Protein AF-A0A7K2LYE5-F1 (afdb_monomer)

Mean predicted aligned error: 11.01 Å

Secondary structure (DSSP, 8-state):
-HHHHHHHTTTHHHHHHHTTT-SSHHHHHHHHHHHHHHHTTHHHHHHHHHHHHH-TT---PPPPTT----EEEETTTEEEETT---S---

pLDDT: mean 79.72, std 12.43, range [52.72, 96.94]

Structure (mmCIF, N/CA/C/O backbone):
data_AF-A0A7K2LYE5-F1
#
_entry.id   AF-A0A7K2LYE5-F1
#
loop_
_atom_site.group_PDB
_atom_site.id
_atom_site.type_symbol
_atom_site.label_atom_id
_atom_site.label_alt_id
_atom_site.label_comp_id
_atom_site.label_asym_id
_atom_site.label_entity_id
_atom_site.label_seq_id
_atom_site.pdbx_PDB_ins_code
_atom_site.Cartn_x
_atom_site.Cartn_y
_atom_site.Cartn_z
_atom_site.occupancy
_atom_site.B_iso_or_equiv
_atom_site.auth_seq_id
_atom_site.auth_comp_id
_atom_site.auth_asym_id
_atom_site.auth_atom_id
_atom_site.pdbx_PDB_model_num
ATOM 1 N N . TYR A 1 1 ? 2.821 8.580 -6.348 1.00 65.31 1 TYR A N 1
ATOM 2 C CA . TYR A 1 1 ? 1.423 8.158 -6.123 1.00 65.31 1 TYR A CA 1
ATOM 3 C C . TYR A 1 1 ? 1.030 7.074 -7.116 1.00 65.31 1 TYR A C 1
ATOM 5 O O . TYR A 1 1 ? 0.397 6.109 -6.714 1.00 65.31 1 TYR A O 1
ATOM 13 N N . ASP A 1 2 ? 1.531 7.168 -8.343 1.00 81.12 2 ASP A N 1
ATOM 14 C CA . ASP A 1 2 ? 1.167 6.362 -9.514 1.00 81.12 2 ASP A CA 1
ATOM 15 C C . ASP A 1 2 ? 1.298 4.848 -9.295 1.00 81.12 2 ASP A C 1
ATOM 17 O O . ASP A 1 2 ? 0.348 4.103 -9.499 1.00 81.12 2 ASP A O 1
ATOM 21 N N . ILE A 1 3 ? 2.436 4.384 -8.770 1.00 81.56 3 ILE A N 1
ATOM 22 C CA . ILE A 1 3 ? 2.641 2.952 -8.493 1.00 81.56 3 ILE A CA 1
ATOM 23 C C . ILE A 1 3 ? 1.756 2.450 -7.348 1.00 81.56 3 ILE A C 1
ATOM 25 O O . ILE A 1 3 ? 1.270 1.327 -7.386 1.00 81.56 3 ILE A O 1
ATOM 29 N N . ALA A 1 4 ? 1.530 3.268 -6.316 1.00 83.62 4 ALA A N 1
ATOM 30 C CA . ALA A 1 4 ? 0.724 2.848 -5.173 1.00 83.62 4 ALA A CA 1
ATOM 31 C C . ALA A 1 4 ? -0.744 2.638 -5.569 1.00 83.62 4 ALA A C 1
ATOM 33 O O . ALA A 1 4 ? -1.401 1.755 -5.019 1.00 83.62 4 ALA A O 1
ATOM 34 N N . ASP A 1 5 ? -1.245 3.421 -6.526 1.00 88.12 5 ASP A N 1
ATOM 35 C CA . ASP 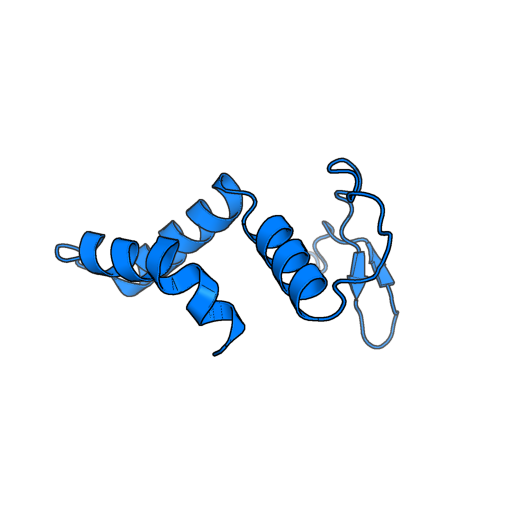A 1 5 ? -2.627 3.338 -7.000 1.00 88.12 5 ASP A CA 1
ATOM 36 C C . ASP A 1 5 ? -2.947 1.991 -7.658 1.00 88.12 5 ASP A C 1
ATOM 38 O O . ASP A 1 5 ? -4.072 1.516 -7.512 1.00 88.12 5 ASP A O 1
ATOM 42 N N . LEU A 1 6 ? -1.950 1.317 -8.246 1.00 86.06 6 LEU A N 1
ATOM 43 C CA . LEU A 1 6 ? -2.095 -0.035 -8.799 1.00 86.06 6 LEU A CA 1
ATOM 44 C C . LEU A 1 6 ? -2.518 -1.071 -7.741 1.00 86.06 6 LEU A C 1
ATOM 46 O O . LEU A 1 6 ? -3.199 -2.036 -8.068 1.00 86.06 6 LEU A O 1
ATOM 50 N N . TYR A 1 7 ? -2.162 -0.860 -6.468 1.00 86.38 7 TYR A N 1
ATOM 51 C CA . TYR A 1 7 ? -2.379 -1.843 -5.394 1.00 86.38 7 TYR A CA 1
ATOM 52 C C . TYR A 1 7 ? -3.370 -1.385 -4.324 1.00 86.38 7 TYR A C 1
ATOM 54 O O . TYR A 1 7 ? -3.778 -2.180 -3.475 1.00 86.38 7 TYR A O 1
ATOM 62 N N . LYS A 1 8 ? -3.772 -0.108 -4.318 1.00 88.81 8 LYS A N 1
ATOM 63 C CA . LYS A 1 8 ? -4.651 0.450 -3.273 1.00 88.81 8 LYS A CA 1
ATOM 64 C C . LYS A 1 8 ? -5.969 -0.307 -3.143 1.00 88.81 8 LYS A C 1
ATOM 66 O O . LYS A 1 8 ? -6.411 -0.539 -2.019 1.00 88.81 8 LYS A O 1
ATOM 71 N N . ALA A 1 9 ? -6.581 -0.675 -4.268 1.00 91.31 9 ALA A N 1
ATOM 72 C CA . ALA A 1 9 ? -7.852 -1.393 -4.290 1.00 91.31 9 ALA A CA 1
ATOM 73 C C . ALA A 1 9 ? -7.734 -2.820 -3.735 1.00 91.31 9 ALA A C 1
ATOM 75 O O . ALA A 1 9 ? -8.646 -3.280 -3.054 1.00 91.31 9 ALA A O 1
ATOM 76 N N . GLU A 1 10 ? -6.604 -3.490 -3.972 1.00 86.62 10 GLU A N 1
ATOM 77 C CA . GLU A 1 10 ? -6.361 -4.857 -3.496 1.00 86.62 10 GLU A CA 1
ATOM 78 C C . GLU A 1 10 ? -5.924 -4.895 -2.023 1.00 86.62 10 GLU A C 1
ATOM 80 O O . GLU A 1 10 ? -6.228 -5.854 -1.316 1.00 86.62 10 GLU A O 1
ATOM 85 N N . LEU A 1 11 ? -5.226 -3.861 -1.537 1.00 86.56 11 LEU A N 1
ATOM 86 C CA . LEU A 1 11 ? -4.581 -3.885 -0.220 1.00 86.56 11 LEU A CA 1
ATOM 87 C C . LEU A 1 11 ? -5.125 -2.835 0.742 1.00 86.56 11 LEU A C 1
ATOM 89 O O . LEU A 1 11 ? -5.745 -3.151 1.758 1.00 86.56 11 LEU A O 1
ATOM 93 N N . THR A 1 12 ? -4.829 -1.568 0.469 1.00 89.88 12 THR A N 1
ATOM 94 C CA . THR A 1 12 ? -4.911 -0.511 1.478 1.00 89.88 12 THR A CA 1
ATOM 95 C C . THR A 1 12 ? -6.350 -0.093 1.755 1.00 89.88 12 THR A C 1
ATOM 97 O O . THR A 1 12 ? -6.681 0.214 2.898 1.00 89.88 12 THR A O 1
ATOM 100 N N . ILE A 1 13 ? -7.214 -0.112 0.735 1.00 92.81 13 ILE A N 1
ATOM 101 C CA . ILE A 1 13 ? -8.635 0.225 0.867 1.00 92.81 13 ILE A CA 1
ATOM 102 C C . ILE A 1 13 ? -9.370 -0.838 1.705 1.00 92.81 13 ILE A C 1
ATOM 104 O O . ILE A 1 13 ? -9.928 -0.461 2.738 1.00 92.81 13 ILE A O 1
ATOM 108 N N . PRO A 1 14 ? -9.335 -2.147 1.368 1.00 93.31 14 PRO A N 1
ATOM 109 C CA . PRO A 1 14 ? -9.946 -3.178 2.210 1.00 93.31 14 PRO A CA 1
ATOM 110 C C . PRO A 1 14 ? -9.407 -3.168 3.644 1.00 93.31 14 PRO A C 1
ATOM 112 O O . PRO A 1 14 ? -10.184 -3.247 4.597 1.00 93.31 14 PRO A O 1
ATOM 115 N N . LEU A 1 15 ? -8.088 -3.001 3.810 1.00 92.75 15 LEU A N 1
ATOM 116 C CA . LEU A 1 15 ? -7.461 -2.933 5.128 1.00 92.75 15 LEU A CA 1
ATOM 117 C C . LEU A 1 15 ? -8.023 -1.776 5.964 1.00 92.75 15 LEU A C 1
ATOM 119 O O . LEU A 1 15 ? -8.385 -1.987 7.119 1.00 92.75 15 LEU A O 1
ATOM 123 N N . ALA A 1 16 ? -8.150 -0.577 5.392 1.00 94.38 16 ALA A N 1
ATOM 124 C CA . ALA A 1 16 ? -8.690 0.578 6.106 1.00 94.38 16 ALA A CA 1
ATOM 125 C C . ALA A 1 16 ? -10.126 0.336 6.603 1.00 94.38 16 ALA A C 1
ATOM 127 O O . ALA A 1 16 ? -10.422 0.601 7.767 1.00 94.38 16 ALA A O 1
ATOM 128 N N . PHE A 1 17 ? -11.001 -0.229 5.763 1.00 96.00 17 PHE A N 1
ATOM 129 C CA . PHE A 1 17 ? -12.378 -0.542 6.164 1.00 96.00 17 PHE A CA 1
ATOM 130 C C . PHE A 1 17 ? -12.457 -1.679 7.191 1.00 96.00 17 PHE A C 1
ATOM 132 O O . PHE A 1 17 ? -13.317 -1.652 8.076 1.00 96.00 17 PHE A O 1
ATOM 139 N N . SER A 1 18 ? -11.545 -2.653 7.128 1.00 95.25 18 SER A N 1
ATOM 140 C CA . SER A 1 18 ? -11.497 -3.751 8.104 1.00 95.25 18 SER A CA 1
ATOM 141 C C . SER A 1 18 ? -11.195 -3.272 9.533 1.00 95.25 18 SER A C 1
ATOM 143 O O . SER A 1 18 ? -11.611 -3.908 10.497 1.00 95.25 18 SER A O 1
ATOM 145 N N . LEU A 1 19 ? -10.537 -2.117 9.676 1.00 96.25 19 LEU A N 1
ATOM 146 C CA . LEU A 1 19 ? -10.116 -1.544 10.958 1.00 96.25 19 LEU A CA 1
ATOM 147 C C . LEU A 1 19 ? -11.141 -0.585 11.583 1.00 96.25 19 LEU A C 1
ATOM 149 O O . LEU A 1 19 ? -10.805 0.134 12.520 1.00 96.25 19 LEU A O 1
ATOM 153 N N . ASN A 1 20 ? -12.390 -0.571 11.108 1.00 95.75 20 ASN A N 1
ATOM 154 C CA . ASN A 1 20 ? -13.428 0.360 11.577 1.00 95.75 20 ASN A CA 1
ATOM 155 C C . ASN A 1 20 ? -13.689 0.320 13.100 1.00 95.75 20 ASN A C 1
ATOM 157 O O . ASN A 1 20 ? -14.060 1.338 13.676 1.00 95.75 20 ASN A O 1
ATOM 161 N N . ALA A 1 21 ? -13.475 -0.830 13.746 1.00 95.88 21 ALA A N 1
ATOM 162 C CA . ALA A 1 21 ? -13.675 -1.021 15.185 1.00 95.88 21 ALA A CA 1
ATOM 163 C C . ALA A 1 21 ? -12.373 -0.924 16.006 1.00 95.88 21 ALA A C 1
ATOM 165 O O . ALA A 1 21 ? -12.389 -1.129 17.220 1.00 95.88 21 ALA A O 1
ATOM 166 N N . SER A 1 22 ? -11.236 -0.656 15.356 1.00 96.31 22 SER A N 1
ATOM 167 C CA . SER A 1 22 ? -9.932 -0.598 16.015 1.00 96.31 22 SER A CA 1
ATOM 168 C C . SER A 1 22 ? -9.821 0.631 16.916 1.00 96.31 22 SER A C 1
ATOM 170 O O . SER A 1 22 ? -10.183 1.742 16.531 1.00 96.31 22 SER A O 1
ATOM 172 N N . THR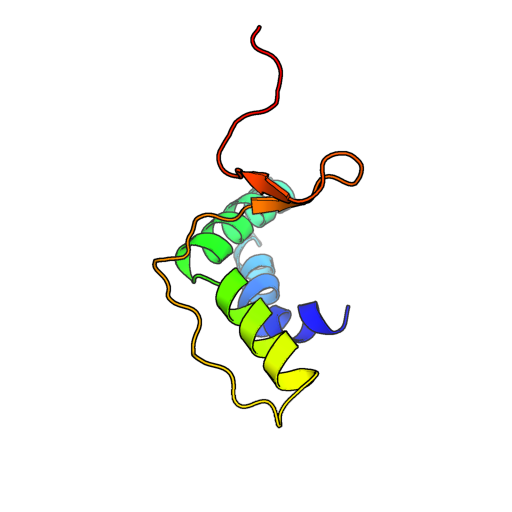 A 1 23 ? -9.250 0.451 18.107 1.00 96.94 23 THR A N 1
ATOM 173 C CA . THR A 1 23 ? -8.898 1.554 19.017 1.00 96.94 23 THR A CA 1
ATOM 174 C C . THR A 1 23 ? -7.536 2.171 18.687 1.00 96.94 23 THR A C 1
ATOM 176 O O . THR A 1 23 ? -7.212 3.245 19.192 1.00 96.94 23 THR A O 1
ATOM 179 N N . ASN A 1 24 ? -6.740 1.522 17.827 1.00 96.69 24 ASN A N 1
ATOM 180 C CA . ASN A 1 24 ? -5.464 2.032 17.325 1.00 96.69 24 ASN A CA 1
ATOM 181 C C . ASN A 1 24 ? -5.263 1.665 15.836 1.00 96.69 24 ASN A C 1
ATOM 183 O O . ASN A 1 24 ? -4.357 0.891 15.488 1.00 96.69 24 ASN A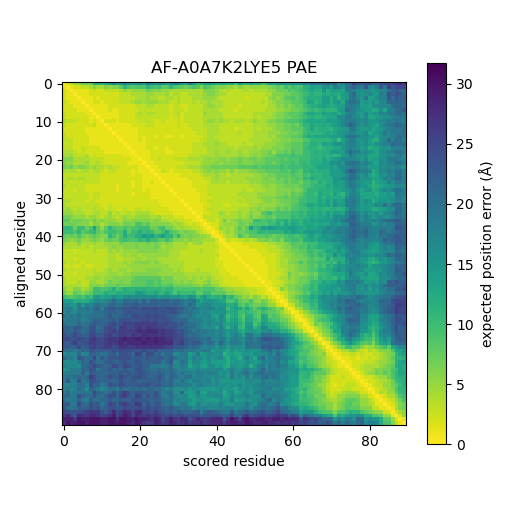 O 1
ATOM 187 N N . PRO A 1 25 ? -6.102 2.220 14.941 1.00 94.38 25 PRO A N 1
ATOM 188 C CA . PRO A 1 25 ? -6.162 1.809 13.541 1.00 94.38 25 PRO A CA 1
ATOM 189 C C . PRO A 1 25 ? -4.858 2.079 12.787 1.00 94.38 25 PRO A C 1
ATOM 191 O O . PRO A 1 25 ? -4.489 1.302 11.914 1.00 94.38 25 PRO A O 1
ATOM 194 N N . GLU A 1 26 ? -4.108 3.130 13.130 1.00 94.3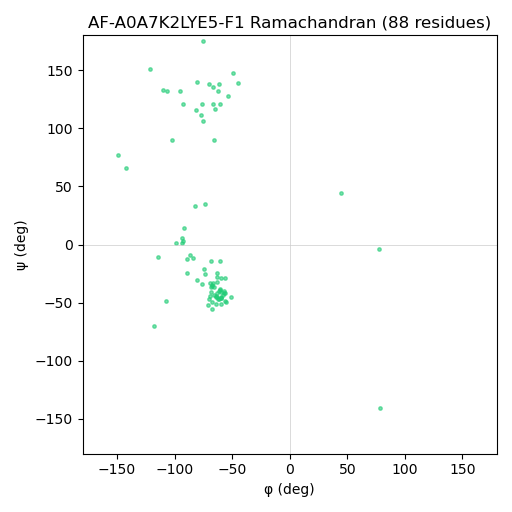8 26 GLU A N 1
ATOM 195 C CA . GLU A 1 26 ? -2.846 3.430 12.447 1.00 94.38 26 GLU A CA 1
ATOM 196 C C . GLU A 1 26 ? -1.775 2.364 12.728 1.00 94.38 26 GLU A C 1
ATOM 198 O O . GLU A 1 26 ? -1.145 1.835 11.804 1.00 94.38 26 GLU A O 1
ATOM 203 N N . ALA A 1 27 ? -1.560 2.021 14.002 1.00 95.94 27 ALA A N 1
ATOM 204 C CA . ALA A 1 27 ? -0.549 1.038 14.377 1.00 95.94 27 ALA A CA 1
ATOM 205 C C . ALA A 1 27 ? -0.912 -0.371 13.884 1.00 95.94 27 ALA A C 1
ATOM 207 O O . ALA A 1 27 ? -0.029 -1.150 13.509 1.00 95.94 27 ALA A O 1
ATOM 208 N N . GLU A 1 28 ? -2.201 -0.712 13.891 1.00 95.62 28 GLU A N 1
ATOM 209 C CA . GLU A 1 28 ? -2.702 -1.975 13.348 1.00 95.62 28 GLU A CA 1
ATOM 210 C C . GLU A 1 28 ? -2.592 -2.022 11.826 1.00 95.62 28 GLU A C 1
ATOM 212 O O . GLU A 1 28 ? -2.041 -2.992 11.308 1.00 95.62 28 GLU A O 1
ATOM 217 N N . ALA A 1 29 ? -2.965 -0.956 11.111 1.00 94.31 29 ALA A N 1
ATOM 218 C CA . ALA A 1 29 ? -2.789 -0.871 9.663 1.00 94.31 29 ALA A CA 1
ATOM 219 C C . ALA A 1 29 ? -1.326 -1.087 9.265 1.00 94.31 29 ALA A C 1
ATOM 221 O O . ALA A 1 29 ? -1.031 -1.933 8.425 1.00 94.31 29 ALA A O 1
ATOM 222 N N . ARG A 1 30 ? -0.381 -0.392 9.914 1.00 92.88 30 ARG A N 1
ATOM 223 C CA . ARG A 1 30 ? 1.057 -0.533 9.621 1.00 92.88 30 ARG A CA 1
ATOM 224 C C . ARG A 1 30 ? 1.564 -1.961 9.854 1.00 92.88 30 ARG A C 1
ATOM 226 O O . ARG A 1 30 ? 2.400 -2.440 9.088 1.00 92.88 30 ARG A O 1
ATOM 233 N N . ARG A 1 31 ? 1.095 -2.643 10.906 1.00 92.62 31 ARG A N 1
ATOM 234 C CA . ARG A 1 31 ? 1.474 -4.037 11.201 1.00 92.62 31 ARG A CA 1
ATOM 235 C C . ARG A 1 31 ? 0.863 -5.011 10.196 1.00 92.62 31 ARG A C 1
ATOM 237 O O . ARG A 1 31 ? 1.604 -5.778 9.585 1.00 92.62 31 ARG A O 1
ATOM 244 N N . SER A 1 32 ? -0.445 -4.935 9.982 1.00 89.62 32 SER A N 1
ATOM 245 C CA . SER A 1 32 ? -1.173 -5.798 9.048 1.00 89.62 32 SER A CA 1
ATOM 246 C C . SER A 1 32 ? -0.685 -5.626 7.613 1.00 89.62 32 SER A C 1
ATOM 248 O O . SER A 1 32 ? -0.482 -6.615 6.917 1.00 89.62 32 SER A O 1
ATOM 250 N N . PHE A 1 33 ? -0.389 -4.395 7.192 1.00 88.56 33 PHE A N 1
ATOM 251 C CA . PHE A 1 33 ? 0.172 -4.118 5.873 1.00 88.56 33 PHE A CA 1
ATOM 252 C C . PHE A 1 33 ? 1.547 -4.772 5.686 1.00 88.56 33 PHE A C 1
ATOM 254 O O . PHE A 1 33 ? 1.760 -5.470 4.699 1.00 88.56 33 PHE A O 1
ATOM 261 N N . ARG A 1 34 ? 2.468 -4.641 6.657 1.00 87.62 34 ARG A N 1
ATOM 262 C CA . ARG A 1 34 ? 3.780 -5.319 6.598 1.00 87.62 34 ARG A CA 1
ATOM 263 C C . ARG A 1 34 ? 3.656 -6.842 6.556 1.00 87.62 34 ARG A C 1
ATOM 265 O O . ARG A 1 34 ? 4.416 -7.486 5.837 1.00 87.62 34 ARG A O 1
ATOM 272 N N . ASN A 1 35 ? 2.710 -7.406 7.304 1.00 84.50 35 ASN A N 1
ATOM 273 C CA . ASN A 1 35 ? 2.440 -8.842 7.274 1.00 84.50 35 ASN A CA 1
ATOM 274 C C . ASN A 1 35 ? 1.905 -9.274 5.901 1.00 84.50 35 ASN A C 1
ATOM 276 O O . ASN A 1 35 ? 2.383 -10.262 5.351 1.00 84.50 35 ASN A O 1
ATOM 280 N N . GLY A 1 36 ? 0.986 -8.499 5.316 1.00 77.56 36 GLY A N 1
ATOM 281 C CA . GLY A 1 36 ? 0.466 -8.732 3.968 1.00 77.56 36 GLY A CA 1
ATOM 282 C C . GLY A 1 36 ? 1.561 -8.693 2.900 1.00 77.56 36 GLY A C 1
ATOM 283 O O . GLY A 1 36 ? 1.660 -9.614 2.096 1.00 77.56 36 GLY A O 1
ATOM 284 N N . LEU A 1 37 ? 2.451 -7.694 2.935 1.00 73.88 37 LEU A N 1
ATOM 285 C CA . LEU A 1 37 ? 3.569 -7.596 1.985 1.00 73.88 37 LEU A CA 1
ATOM 286 C C . LEU A 1 37 ? 4.466 -8.842 1.991 1.00 73.88 37 LEU A C 1
ATOM 288 O O . LEU A 1 37 ? 4.891 -9.294 0.927 1.00 73.88 37 LEU A O 1
ATOM 292 N N . ARG A 1 38 ? 4.739 -9.398 3.180 1.00 72.00 38 ARG A N 1
ATOM 293 C CA . ARG A 1 38 ? 5.532 -10.626 3.338 1.00 72.00 38 ARG A CA 1
ATOM 294 C C . ARG A 1 38 ? 4.782 -11.857 2.841 1.00 72.00 38 ARG A C 1
ATOM 296 O O . ARG A 1 38 ? 5.354 -12.649 2.103 1.00 72.00 38 ARG A O 1
ATOM 303 N N . LEU A 1 39 ? 3.515 -12.005 3.228 1.00 65.06 39 LEU A N 1
ATOM 304 C CA . LEU A 1 39 ? 2.721 -13.194 2.911 1.00 65.06 39 LEU A CA 1
ATOM 305 C C . LEU A 1 39 ? 2.461 -13.334 1.405 1.00 65.06 39 LEU A C 1
ATOM 307 O O . LEU A 1 39 ? 2.487 -14.439 0.878 1.00 65.06 39 LEU A O 1
ATOM 311 N N . PHE A 1 40 ? 2.253 -12.214 0.713 1.00 65.12 40 PHE A N 1
ATOM 312 C CA . PHE A 1 40 ? 1.918 -12.201 -0.711 1.00 65.12 40 PHE A CA 1
ATOM 313 C C . PHE A 1 40 ? 3.126 -12.058 -1.644 1.00 65.12 40 PHE A C 1
ATOM 315 O O . PHE A 1 40 ? 2.923 -11.897 -2.844 1.00 65.12 40 PHE A O 1
ATOM 322 N N . ARG A 1 41 ? 4.368 -12.065 -1.124 1.00 71.50 41 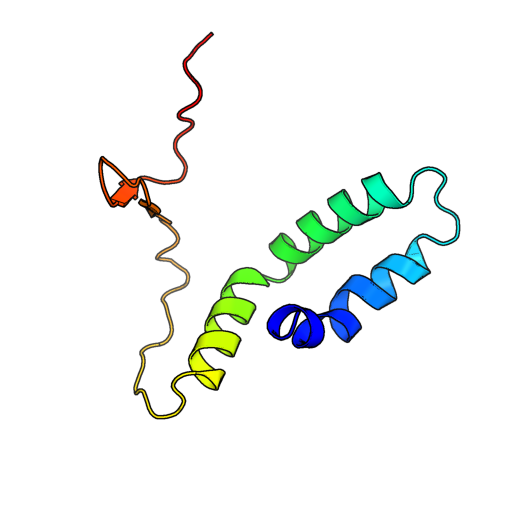ARG A N 1
ATOM 323 C CA . ARG A 1 41 ? 5.582 -11.735 -1.905 1.00 71.50 41 ARG A CA 1
ATOM 324 C C . ARG A 1 41 ? 5.363 -10.490 -2.778 1.00 71.50 41 ARG A C 1
ATOM 326 O O . ARG A 1 41 ? 5.698 -10.446 -3.960 1.00 71.50 41 ARG A O 1
ATOM 333 N N . LEU A 1 42 ? 4.749 -9.468 -2.184 1.00 73.69 42 LEU A N 1
ATOM 334 C CA . LEU A 1 42 ? 4.171 -8.366 -2.950 1.00 73.69 42 LEU A CA 1
ATOM 335 C C . LEU A 1 42 ? 5.248 -7.431 -3.515 1.00 73.69 42 LEU A C 1
ATOM 337 O O . LEU A 1 42 ? 5.045 -6.803 -4.545 1.00 73.69 42 LEU A O 1
ATOM 341 N N . LEU A 1 43 ? 6.420 -7.383 -2.874 1.00 78.50 43 LEU A N 1
ATOM 342 C CA . LEU A 1 43 ? 7.578 -6.633 -3.363 1.00 78.50 43 LEU A CA 1
ATOM 343 C C . LEU A 1 43 ? 8.110 -7.180 -4.702 1.00 78.50 43 LEU A C 1
ATOM 345 O O . LEU A 1 43 ? 8.204 -6.386 -5.634 1.00 78.50 43 LEU A O 1
ATOM 349 N N . PRO A 1 44 ? 8.382 -8.492 -4.855 1.00 80.88 44 PRO A N 1
ATOM 350 C CA . PRO A 1 44 ? 8.680 -9.088 -6.159 1.00 80.88 44 PRO A CA 1
ATOM 351 C C . PRO A 1 44 ? 7.654 -8.750 -7.245 1.00 80.88 44 PRO A C 1
ATOM 353 O O . PRO A 1 44 ? 8.040 -8.336 -8.335 1.00 80.88 44 PRO A O 1
ATOM 356 N N . ARG A 1 45 ? 6.353 -8.839 -6.929 1.00 82.38 45 ARG A N 1
ATOM 357 C CA . ARG A 1 45 ? 5.279 -8.468 -7.864 1.00 82.38 45 ARG A CA 1
ATOM 358 C C . ARG A 1 45 ? 5.360 -6.994 -8.266 1.00 82.38 45 ARG A C 1
ATOM 360 O O . ARG A 1 45 ? 5.346 -6.699 -9.451 1.00 82.38 45 ARG A O 1
ATOM 367 N N . ILE A 1 46 ? 5.540 -6.081 -7.307 1.00 83.88 46 ILE A N 1
ATOM 368 C CA . ILE A 1 46 ? 5.699 -4.647 -7.595 1.00 83.88 46 ILE A CA 1
ATOM 369 C C . ILE A 1 46 ? 6.883 -4.390 -8.527 1.00 83.88 46 ILE A C 1
ATOM 371 O O . ILE A 1 46 ? 6.776 -3.598 -9.460 1.00 83.88 46 ILE A O 1
ATOM 375 N N . VAL A 1 47 ? 8.015 -5.048 -8.279 1.00 83.88 47 VAL A N 1
ATOM 376 C CA . VAL A 1 47 ? 9.218 -4.909 -9.108 1.00 83.88 47 VAL A CA 1
ATOM 377 C C . VAL A 1 47 ? 8.957 -5.418 -10.527 1.00 83.88 47 VAL A C 1
ATOM 379 O O . VAL A 1 47 ? 9.326 -4.736 -11.483 1.00 83.88 47 VAL A O 1
ATOM 382 N N . HIS A 1 48 ? 8.309 -6.577 -10.666 1.00 83.56 48 HIS A N 1
ATOM 383 C CA . HIS A 1 48 ? 7.907 -7.126 -11.961 1.00 83.56 48 HIS A CA 1
ATOM 384 C C . HIS A 1 48 ? 6.966 -6.169 -12.708 1.00 83.56 48 HIS A C 1
ATOM 386 O O . HIS A 1 48 ? 7.258 -5.787 -13.839 1.00 83.56 48 HIS A O 1
ATOM 392 N N . ASP A 1 49 ? 5.900 -5.706 -12.055 1.00 85.38 49 ASP A N 1
ATOM 393 C CA . ASP A 1 49 ? 4.878 -4.845 -12.656 1.00 85.38 49 ASP A CA 1
ATOM 394 C C . ASP A 1 49 ? 5.466 -3.492 -13.101 1.00 85.38 49 ASP A C 1
ATOM 396 O O . ASP A 1 49 ? 5.182 -3.023 -14.202 1.00 85.38 49 ASP A O 1
ATOM 400 N N . ILE A 1 50 ? 6.347 -2.878 -12.296 1.00 86.25 50 ILE A N 1
ATOM 401 C CA . ILE A 1 50 ? 7.050 -1.640 -12.681 1.00 86.25 50 ILE A CA 1
ATOM 402 C C . ILE A 1 50 ? 7.950 -1.877 -13.897 1.00 86.25 50 ILE A C 1
ATOM 404 O O . ILE A 1 50 ? 7.970 -1.056 -14.811 1.00 86.25 50 ILE A O 1
ATOM 408 N N . ARG A 1 51 ? 8.713 -2.977 -13.914 1.00 84.06 51 ARG A N 1
ATOM 409 C CA . ARG A 1 51 ? 9.609 -3.299 -15.035 1.00 84.06 51 ARG A CA 1
ATOM 410 C C . ARG A 1 51 ? 8.821 -3.542 -16.320 1.00 84.06 51 ARG A C 1
ATOM 412 O O . ARG A 1 51 ? 9.195 -2.990 -17.346 1.00 84.06 51 ARG A O 1
ATOM 419 N N . SER A 1 52 ? 7.727 -4.295 -16.237 1.00 85.31 52 SER A N 1
ATOM 420 C CA . SER A 1 52 ? 6.816 -4.555 -17.357 1.00 85.31 52 SER A CA 1
ATOM 421 C C . SER A 1 52 ? 6.205 -3.261 -17.907 1.00 85.31 52 SER A C 1
ATOM 423 O O . SER A 1 52 ? 6.148 -3.058 -19.116 1.00 85.31 52 SER A O 1
ATOM 425 N N . LEU A 1 53 ? 5.824 -2.331 -17.025 1.00 86.12 53 LEU A N 1
ATOM 426 C CA . LEU A 1 53 ? 5.269 -1.037 -17.424 1.00 86.12 53 LEU A CA 1
ATOM 427 C C . LEU A 1 53 ? 6.301 -0.125 -18.112 1.00 86.12 53 LEU A C 1
ATOM 429 O O . LEU A 1 53 ? 5.957 0.594 -19.048 1.00 86.12 53 LEU A O 1
ATOM 433 N N . LEU A 1 54 ? 7.539 -0.097 -17.611 1.00 86.19 54 LEU A N 1
ATOM 434 C CA . LEU A 1 54 ? 8.564 0.847 -18.066 1.00 86.19 54 LEU A CA 1
ATOM 435 C C . LEU A 1 54 ? 9.395 0.340 -19.247 1.00 86.19 54 LEU A C 1
ATOM 437 O O . LEU A 1 54 ? 9.954 1.159 -19.973 1.00 86.19 54 LEU A O 1
ATOM 441 N N . ASP A 1 55 ? 9.503 -0.976 -19.426 1.00 85.56 55 ASP A N 1
ATOM 442 C CA . ASP A 1 55 ? 10.276 -1.583 -20.508 1.00 85.56 55 ASP A CA 1
ATOM 443 C C . ASP A 1 55 ? 9.660 -2.928 -20.947 1.00 85.56 55 ASP A C 1
ATOM 445 O O . ASP A 1 55 ? 10.144 -3.998 -20.548 1.00 85.56 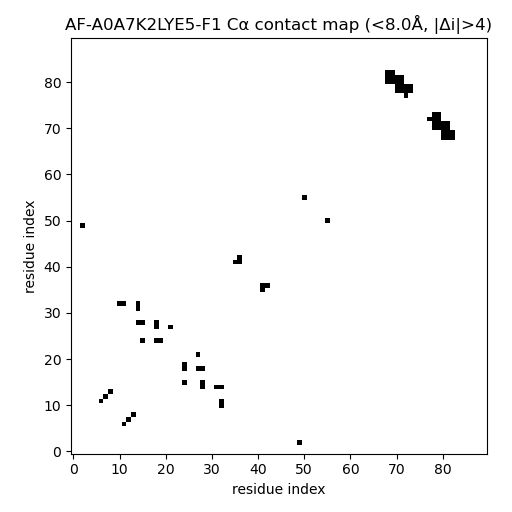55 ASP A O 1
ATOM 449 N N . PRO A 1 56 ? 8.563 -2.863 -21.728 1.00 80.44 56 PRO A N 1
ATOM 450 C CA . PRO A 1 56 ? 7.743 -4.017 -22.097 1.00 80.44 56 PRO A CA 1
ATOM 451 C C . PRO A 1 56 ? 8.379 -4.932 -23.155 1.00 80.44 56 PRO A C 1
ATOM 453 O O . PRO A 1 56 ? 8.001 -6.096 -23.240 1.00 80.44 56 PRO A O 1
ATOM 456 N N . ASP A 1 57 ? 9.337 -4.433 -23.944 1.00 83.00 57 ASP A N 1
ATOM 457 C CA . ASP A 1 57 ? 9.951 -5.167 -25.066 1.00 83.00 57 ASP A CA 1
ATOM 458 C C . ASP A 1 57 ? 11.224 -5.930 -24.662 1.00 83.00 57 ASP A C 1
ATOM 460 O O . ASP A 1 57 ? 11.919 -6.517 -25.494 1.00 83.00 57 ASP A O 1
ATOM 464 N N . SER A 1 58 ? 11.579 -5.899 -23.381 1.00 77.19 58 SER A N 1
ATOM 465 C CA . SER A 1 58 ? 12.789 -6.543 -22.901 1.00 77.19 58 SER A CA 1
ATOM 466 C C . SER A 1 58 ? 12.574 -8.041 -22.675 1.00 77.19 58 SER A C 1
ATOM 468 O O . SER A 1 58 ? 11.846 -8.441 -21.766 1.00 77.19 58 SER A O 1
ATOM 470 N N . ASP A 1 59 ? 13.287 -8.868 -23.445 1.00 65.19 59 ASP A N 1
ATOM 471 C CA . ASP A 1 59 ? 13.459 -10.301 -23.179 1.00 65.19 59 ASP A CA 1
ATOM 472 C C . ASP A 1 59 ? 14.264 -10.486 -21.881 1.00 65.19 59 ASP A C 1
ATOM 474 O O . ASP A 1 59 ? 15.499 -10.510 -21.879 1.00 65.19 59 ASP A O 1
ATOM 478 N N . ARG A 1 60 ? 13.568 -10.566 -20.744 1.00 64.94 60 ARG A N 1
ATOM 479 C CA . ARG A 1 60 ? 14.185 -10.777 -19.428 1.00 64.94 60 ARG A CA 1
ATOM 480 C C . ARG A 1 60 ? 13.860 -12.163 -18.907 1.00 64.94 60 ARG A C 1
ATOM 482 O O . ARG A 1 60 ? 12.705 -12.575 -18.903 1.00 64.94 60 ARG A O 1
ATOM 489 N N . ALA A 1 61 ? 14.888 -12.851 -18.418 1.00 62.88 61 ALA A N 1
ATOM 490 C CA . ALA A 1 61 ? 14.703 -14.065 -17.639 1.00 62.88 61 ALA A CA 1
ATOM 491 C C . ALA A 1 61 ? 13.905 -13.746 -16.363 1.00 62.88 61 ALA A C 1
ATOM 493 O O . ALA A 1 61 ? 14.142 -12.720 -15.718 1.00 62.88 61 ALA A O 1
ATOM 494 N N . GLU A 1 62 ? 12.963 -14.625 -16.020 1.00 62.88 62 GLU A N 1
ATOM 495 C CA . GLU A 1 62 ? 12.293 -14.612 -14.720 1.00 62.88 62 GLU A CA 1
ATOM 496 C C . GLU A 1 62 ? 13.363 -14.628 -13.614 1.00 62.88 62 GLU A C 1
ATOM 498 O O . GLU A 1 62 ? 14.267 -15.466 -13.672 1.00 62.88 62 GLU A O 1
ATOM 503 N N . PRO A 1 63 ? 13.314 -13.699 -12.643 1.00 58.03 63 PRO A N 1
ATOM 504 C CA . PRO A 1 63 ? 14.269 -13.695 -11.544 1.00 58.03 63 PRO A CA 1
ATOM 505 C C . PRO A 1 63 ? 14.129 -14.992 -10.740 1.00 58.03 63 PRO A C 1
ATOM 507 O O . PRO A 1 63 ? 13.015 -15.388 -10.387 1.00 58.03 63 PRO A O 1
ATOM 510 N N . ASP A 1 64 ? 15.256 -15.643 -10.453 1.00 56.59 64 ASP A N 1
ATOM 511 C CA . ASP A 1 64 ? 15.276 -16.858 -9.646 1.00 56.59 64 ASP A CA 1
ATOM 512 C C . ASP A 1 64 ? 14.846 -16.510 -8.208 1.00 56.59 64 ASP A C 1
ATOM 514 O O . ASP A 1 64 ? 15.478 -15.667 -7.563 1.00 56.59 64 ASP A O 1
ATOM 518 N N . PRO A 1 65 ? 13.768 -17.111 -7.672 1.00 54.16 65 PRO A N 1
ATOM 519 C CA . PRO A 1 65 ? 13.352 -16.876 -6.294 1.00 54.16 65 PRO A CA 1
ATOM 520 C C . PRO A 1 65 ? 14.412 -17.270 -5.250 1.00 54.16 65 PRO A C 1
ATOM 522 O O . PRO A 1 65 ? 14.258 -16.871 -4.098 1.00 54.16 65 PRO A O 1
ATOM 525 N N . GLU A 1 66 ? 15.452 -18.029 -5.617 1.00 52.72 66 GLU A N 1
ATOM 526 C CA . GLU A 1 66 ? 16.587 -18.380 -4.751 1.00 52.72 66 GLU A CA 1
ATOM 527 C C . GLU A 1 66 ? 17.723 -17.332 -4.744 1.00 52.72 66 GLU A C 1
ATOM 529 O O . GLU A 1 66 ? 18.580 -17.382 -3.860 1.00 52.72 66 GLU A O 1
ATOM 534 N N . GLU A 1 67 ? 17.703 -16.313 -5.618 1.00 54.97 67 GLU A N 1
ATOM 535 C CA . GLU A 1 67 ? 18.606 -15.140 -5.572 1.00 54.97 67 GLU A CA 1
ATOM 536 C C . GLU A 1 67 ? 18.240 -14.159 -4.429 1.00 54.97 67 GLU A C 1
ATOM 538 O O . GLU A 1 67 ? 18.367 -12.938 -4.527 1.00 54.97 67 GLU A O 1
ATOM 543 N N . GLU A 1 68 ? 17.773 -14.683 -3.295 1.00 56.72 68 GLU A N 1
ATOM 544 C CA . GLU A 1 68 ? 17.279 -13.934 -2.135 1.00 56.72 68 GLU A CA 1
ATOM 545 C C . GLU A 1 68 ? 18.423 -13.454 -1.213 1.00 56.72 68 GLU A C 1
ATOM 547 O O . GLU A 1 68 ? 18.270 -13.346 0.003 1.00 56.72 68 GLU A O 1
ATOM 552 N N . LEU A 1 69 ? 19.591 -13.138 -1.780 1.00 55.09 69 LEU A N 1
ATOM 553 C CA . LEU A 1 69 ? 20.609 -12.326 -1.113 1.00 55.09 69 LEU A CA 1
ATOM 554 C C . LEU A 1 69 ? 20.529 -10.915 -1.687 1.00 55.09 69 LEU A C 1
ATOM 556 O O . LEU A 1 69 ? 21.145 -10.571 -2.690 1.00 55.09 69 LEU A O 1
ATOM 560 N N . VAL A 1 70 ? 19.693 -10.099 -1.046 1.00 64.81 70 VAL A N 1
ATOM 561 C CA . VAL A 1 70 ? 19.529 -8.693 -1.409 1.00 64.81 70 VAL A CA 1
ATOM 562 C C . VAL A 1 70 ? 20.752 -7.949 -0.903 1.00 64.81 70 VAL A C 1
ATOM 564 O O . VAL A 1 70 ? 20.872 -7.731 0.299 1.00 64.81 70 VAL A O 1
ATOM 567 N N . ASP A 1 71 ? 21.655 -7.549 -1.786 1.00 74.31 71 ASP A N 1
ATOM 568 C CA . ASP A 1 71 ? 22.680 -6.592 -1.400 1.00 74.31 71 ASP A CA 1
ATOM 569 C C . ASP A 1 71 ? 22.036 -5.229 -1.086 1.00 74.31 71 ASP A C 1
ATOM 571 O O . ASP A 1 71 ? 21.146 -4.747 -1.794 1.00 74.31 71 ASP A O 1
ATOM 575 N N . LEU A 1 72 ? 22.465 -4.597 0.004 1.00 68.75 72 LEU A N 1
ATOM 576 C CA . LEU A 1 72 ? 22.126 -3.217 0.313 1.00 68.75 72 LEU A CA 1
ATO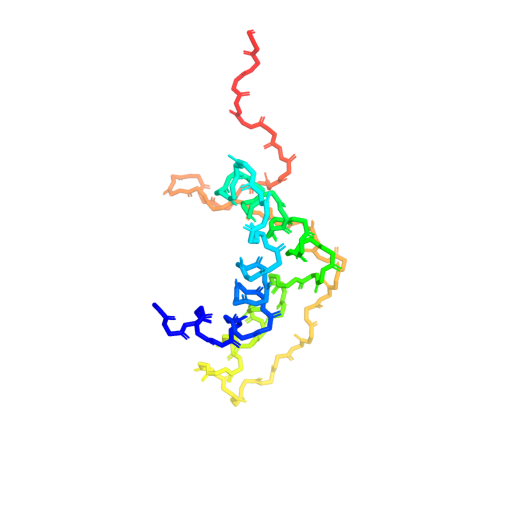M 577 C C . LEU A 1 72 ? 23.036 -2.287 -0.496 1.00 68.75 72 LEU A C 1
ATOM 579 O O . LEU A 1 72 ? 24.231 -2.524 -0.632 1.00 68.75 72 LEU A O 1
ATOM 583 N N . TRP A 1 73 ? 22.485 -1.195 -1.013 1.00 77.31 73 TRP A N 1
ATOM 584 C CA . TRP A 1 73 ? 23.289 -0.172 -1.671 1.00 77.31 73 TRP A CA 1
ATOM 585 C C . TRP A 1 73 ? 23.703 0.915 -0.670 1.00 77.31 73 TRP A C 1
ATOM 587 O O . TRP A 1 73 ? 22.846 1.567 -0.070 1.00 77.31 73 TRP A O 1
ATOM 597 N N . ASP A 1 74 ? 25.011 1.111 -0.512 1.00 74.69 74 ASP A N 1
ATOM 598 C CA . ASP A 1 74 ? 25.639 2.183 0.258 1.00 74.69 74 ASP A CA 1
ATOM 599 C C . ASP A 1 74 ? 26.252 3.236 -0.693 1.00 74.69 74 ASP A C 1
ATOM 601 O O . ASP A 1 74 ? 26.969 2.883 -1.634 1.00 74.69 74 ASP A O 1
ATOM 605 N N . PRO A 1 75 ? 26.014 4.542 -0.473 1.00 70.12 75 PRO A N 1
ATOM 606 C CA . PRO A 1 75 ? 26.496 5.597 -1.366 1.00 70.12 75 PRO A CA 1
ATOM 607 C C . PRO A 1 75 ? 28.023 5.793 -1.363 1.00 70.12 75 PRO A C 1
ATOM 609 O O . PRO A 1 75 ? 28.539 6.479 -2.244 1.00 70.12 75 PRO A O 1
ATOM 612 N N . VAL A 1 76 ? 28.744 5.236 -0.386 1.00 83.06 76 VAL A N 1
ATOM 613 C CA . VAL A 1 76 ? 30.204 5.343 -0.234 1.00 83.06 76 VAL A CA 1
ATOM 614 C C . VAL A 1 76 ? 30.888 4.019 -0.577 1.00 83.06 76 VAL A C 1
ATOM 616 O O . VAL A 1 76 ? 31.855 4.004 -1.335 1.00 83.06 76 VAL A O 1
ATOM 619 N N . ALA A 1 77 ? 30.396 2.913 -0.021 1.00 81.38 77 ALA A N 1
ATOM 620 C CA . ALA A 1 77 ? 30.966 1.577 -0.173 1.00 81.38 77 ALA A CA 1
ATOM 621 C C . ALA A 1 77 ? 30.414 0.809 -1.387 1.00 81.38 77 ALA A C 1
ATOM 623 O O . ALA A 1 77 ? 30.980 -0.212 -1.774 1.00 81.38 77 ALA A O 1
ATOM 624 N N . 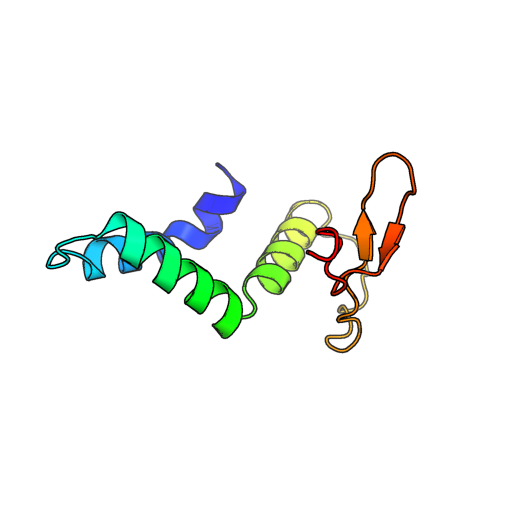GLY A 1 78 ? 29.339 1.295 -2.011 1.00 81.00 78 GLY A N 1
ATOM 625 C CA . GLY A 1 78 ? 28.671 0.612 -3.110 1.00 81.00 78 GLY A CA 1
ATOM 626 C C . GLY A 1 78 ? 27.784 -0.529 -2.616 1.00 81.00 78 GLY A C 1
ATOM 627 O O . GLY A 1 78 ? 27.065 -0.405 -1.633 1.00 81.00 78 GLY A O 1
ATOM 628 N N . THR A 1 79 ? 27.779 -1.643 -3.338 1.00 80.56 79 THR A N 1
ATOM 629 C CA . THR A 1 79 ? 26.927 -2.800 -3.022 1.00 80.56 79 THR A CA 1
ATOM 630 C C . THR A 1 79 ? 27.516 -3.562 -1.828 1.00 80.56 79 THR A C 1
ATOM 632 O O . THR A 1 79 ? 28.664 -3.996 -1.894 1.00 80.56 79 THR A O 1
ATOM 635 N N . ILE A 1 80 ? 26.763 -3.694 -0.733 1.00 84.44 80 ILE A N 1
ATOM 636 C CA . ILE A 1 80 ? 27.167 -4.411 0.485 1.00 84.44 80 ILE A CA 1
ATOM 637 C C . ILE A 1 80 ? 26.189 -5.552 0.796 1.00 84.44 80 ILE A C 1
ATOM 639 O O . ILE A 1 80 ? 25.005 -5.415 0.503 1.00 84.44 80 ILE A O 1
ATOM 643 N N . PRO A 1 81 ? 26.621 -6.646 1.448 1.00 78.56 81 PRO A N 1
ATOM 644 C CA . PRO A 1 81 ? 25.729 -7.762 1.754 1.00 78.56 81 PRO A CA 1
ATOM 645 C C . PRO A 1 81 ? 24.560 -7.337 2.649 1.00 78.56 81 PRO A C 1
ATOM 647 O O . PRO A 1 81 ? 24.765 -6.869 3.773 1.00 78.56 81 PRO A O 1
ATOM 650 N N . GLY A 1 82 ? 23.323 -7.521 2.185 1.00 73.50 82 GLY A N 1
ATOM 651 C CA . GLY A 1 82 ? 22.153 -7.361 3.046 1.00 73.50 82 GLY A CA 1
ATOM 652 C C . GLY A 1 82 ? 21.972 -8.542 3.998 1.00 73.50 82 GLY A C 1
ATOM 653 O O . GLY A 1 82 ? 22.726 -9.512 4.003 1.00 73.50 82 GLY A O 1
ATOM 654 N N . GLY A 1 83 ? 20.988 -8.430 4.891 1.00 72.25 83 GLY A N 1
ATOM 655 C CA . GLY A 1 83 ? 20.757 -9.424 5.948 1.00 72.25 83 GLY A CA 1
ATOM 656 C C . GLY A 1 83 ? 21.718 -9.329 7.142 1.00 72.25 83 GLY A C 1
ATOM 657 O O . GLY A 1 83 ? 21.515 -10.023 8.137 1.00 72.25 83 GLY A O 1
ATOM 658 N N . THR A 1 84 ? 22.708 -8.431 7.097 1.00 75.50 84 THR A N 1
ATOM 659 C CA . THR A 1 84 ? 23.621 -8.150 8.214 1.00 75.50 84 THR A CA 1
ATOM 660 C C . THR A 1 84 ? 23.128 -6.948 9.026 1.00 75.50 84 THR A C 1
ATOM 662 O O . THR A 1 84 ? 22.779 -5.905 8.474 1.00 75.50 84 THR A O 1
ATOM 665 N N . ASN A 1 85 ? 23.083 -7.071 10.357 1.00 74.12 85 ASN A N 1
ATOM 666 C CA . ASN A 1 85 ? 22.783 -5.935 11.231 1.00 74.12 85 ASN A CA 1
ATOM 667 C C . ASN A 1 85 ? 24.022 -5.031 11.353 1.00 74.12 85 ASN A C 1
ATOM 669 O O . ASN A 1 85 ? 25.010 -5.425 11.966 1.00 74.12 85 ASN A O 1
ATOM 673 N N . HIS A 1 86 ? 23.952 -3.824 10.786 1.00 71.88 86 HIS A N 1
ATOM 674 C CA . HIS A 1 86 ? 25.013 -2.808 10.860 1.00 71.88 86 HIS A CA 1
ATOM 675 C C . HIS A 1 86 ? 24.836 -1.811 12.015 1.00 71.88 86 HIS A C 1
ATOM 677 O O . HIS A 1 86 ? 25.645 -0.896 12.171 1.00 71.88 86 HIS A O 1
ATOM 683 N N . GLY A 1 87 ? 23.790 -1.960 12.832 1.00 72.25 87 GLY A N 1
ATOM 684 C CA . GLY A 1 87 ? 23.716 -1.266 14.110 1.00 72.25 87 GLY A CA 1
ATOM 685 C C . GLY A 1 87 ? 24.833 -1.800 14.996 1.00 72.25 87 GLY A C 1
ATOM 686 O O . GLY A 1 87 ? 24.857 -2.999 15.272 1.00 72.25 87 GLY A O 1
ATOM 687 N N . GLY A 1 88 ? 25.776 -0.936 15.380 1.00 66.12 88 GLY A N 1
ATOM 688 C CA . GLY A 1 88 ? 26.901 -1.309 16.234 1.00 66.12 88 GLY A CA 1
ATOM 689 C C . GLY A 1 88 ? 26.448 -2.167 17.416 1.00 66.12 88 GLY A C 1
ATOM 690 O O . GLY A 1 88 ? 25.383 -1.928 17.990 1.00 66.12 88 GLY A O 1
ATOM 691 N N . ALA A 1 89 ? 27.247 -3.189 17.734 1.00 53.69 89 ALA A N 1
ATOM 692 C CA . ALA A 1 89 ? 27.070 -3.984 18.943 1.00 5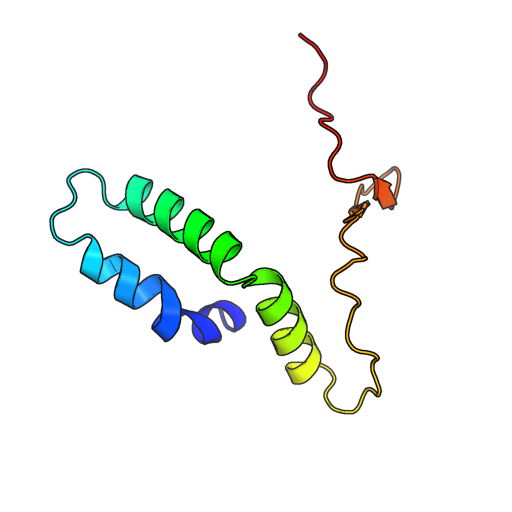3.69 89 ALA A CA 1
ATOM 693 C C . ALA A 1 89 ? 26.930 -3.052 20.168 1.00 53.69 89 ALA A C 1
ATOM 695 O O . ALA A 1 89 ? 27.504 -1.959 20.141 1.00 53.69 89 ALA A O 1
ATOM 696 N N . PRO A 1 90 ? 26.151 -3.450 21.192 1.00 53.09 90 PRO A N 1
ATOM 697 C CA . PRO A 1 90 ? 25.956 -2.644 22.396 1.00 53.09 90 PRO A CA 1
ATOM 698 C C . PRO A 1 90 ? 27.270 -2.190 23.042 1.00 53.09 90 PRO A C 1
ATOM 700 O O . PRO A 1 90 ? 28.270 -2.942 22.953 1.00 53.09 90 PRO A O 1
#

Foldseek 3Di:
DVLVVVCCVVQVVVLQVVCPVPPCSVVVSVVVRVVVCVVVVVVLVSVVVVCCVPPVPDPDDDDDPVVPFQFDQDPPPGTHTPPDDPPDDD

Solvent-accessible surface area (backbone atoms only — not comparable to full-atom values): 5791 Å² total; per-residue (Å²): 110,74,75,56,60,78,44,32,76,81,46,55,50,56,51,56,64,72,36,75,84,51,94,54,44,68,68,48,48,58,49,53,50,56,51,47,41,62,74,64,50,41,61,66,50,51,54,50,53,52,45,49,72,75,49,70,87,62,94,68,78,80,80,62,85,82,70,74,74,57,60,40,81,39,99,84,81,38,78,40,78,43,98,62,84,80,71,75,80,132

Sequence (90 aa):
YDIADLYKAELTIPLAFSLNASTNPEAEARRSFRNGLRLFRLLPRIVHDIRSLLDPDSDRAEPDPEEELVDLWDPVAGTIPGGTNHGGAP

Radius of gyration: 17.34 Å; Cα contacts (8 Å, |Δi|>4): 39; chains: 1; bounding box: 45×26×48 Å